Protein AF-A0A484YWX3-F1 (afdb_monomer_lite)

Secondary structure (DSSP, 8-state):
--------GGGG-EEEEETTEEEEEEEEEEE--EEEEEE--TT-SS-EEEEEEEPPPEEEEEEE----

Sequence (68 aa):
MAFFSSTDWRDRLRDASFRGVPFSVEDDEGTFGRRVQVHEYPNRDKPFTEDLGRATRRMTINAYLIGG

InterPro domains:
  IPR009826 DNA circulation, N-terminal [PF07157] (13-67)

pLDDT: mean 90.16, std 11.95, range [41.31, 97.31]

Organism: NCBI:txid69218

Radius of gyration: 22.16 Å; chains: 1; bounding box: 67×18×51 Å

Foldseek 3Di:
DDDPPPPDLVNQWDWDDDPRQIWTWSDKDKDWDWDWDWADDPPDPDIDIDTPGTDDMDMDTDIDHDDD

Structure (mmCIF, N/CA/C/O backbone):
data_AF-A0A484YWX3-F1
#
_entry.id   AF-A0A484YWX3-F1
#
loop_
_atom_site.group_PDB
_atom_site.id
_atom_site.type_symbol
_atom_site.label_atom_id
_atom_site.label_alt_id
_atom_site.label_comp_id
_atom_site.label_asym_id
_atom_site.label_entity_id
_atom_site.label_seq_id
_atom_site.pdbx_PDB_ins_code
_atom_site.Cartn_x
_atom_site.Cartn_y
_atom_site.Cartn_z
_atom_site.occupancy
_atom_site.B_iso_or_equiv
_atom_site.auth_seq_id
_atom_site.auth_comp_id
_atom_site.auth_asym_id
_atom_site.auth_atom_id
_atom_site.pdbx_PDB_model_num
ATOM 1 N N . MET A 1 1 ? 40.211 7.735 7.438 1.00 41.31 1 MET A N 1
ATOM 2 C CA . MET A 1 1 ? 39.435 8.181 6.262 1.00 41.31 1 MET A CA 1
ATOM 3 C C . MET A 1 1 ? 38.404 7.100 5.988 1.00 41.31 1 MET A C 1
ATOM 5 O O . MET A 1 1 ? 38.786 6.040 5.515 1.00 41.31 1 MET A O 1
ATOM 9 N N . ALA A 1 2 ? 37.155 7.285 6.416 1.00 49.31 2 ALA A N 1
ATOM 10 C CA . ALA A 1 2 ? 36.095 6.306 6.177 1.00 49.31 2 ALA A CA 1
ATOM 11 C C . ALA A 1 2 ? 35.384 6.667 4.867 1.00 49.31 2 ALA A C 1
ATOM 13 O O . ALA A 1 2 ? 34.853 7.768 4.744 1.00 49.31 2 ALA A O 1
ATOM 14 N N . PHE A 1 3 ? 35.406 5.761 3.890 1.00 58.12 3 PHE A N 1
ATOM 15 C CA . PHE A 1 3 ? 34.572 5.868 2.698 1.00 58.12 3 PHE A CA 1
ATOM 16 C C . PHE A 1 3 ? 33.167 5.408 3.080 1.00 58.12 3 PHE A C 1
ATOM 18 O O . PHE A 1 3 ? 32.922 4.214 3.238 1.00 58.12 3 PHE A O 1
ATOM 25 N N . PHE A 1 4 ? 32.246 6.348 3.269 1.00 62.16 4 PHE A N 1
ATOM 26 C CA . PHE A 1 4 ? 30.831 6.007 3.297 1.00 62.16 4 PHE A CA 1
ATOM 27 C C . PHE A 1 4 ? 30.442 5.598 1.875 1.00 62.16 4 PHE A C 1
ATOM 29 O O . PHE A 1 4 ? 30.289 6.450 1.003 1.00 62.16 4 PHE A O 1
ATOM 36 N N . SER A 1 5 ? 30.310 4.297 1.619 1.00 67.12 5 SER A N 1
ATOM 37 C CA . SER A 1 5 ? 29.502 3.853 0.488 1.00 67.12 5 SER A CA 1
ATOM 38 C C . SER A 1 5 ? 28.053 4.114 0.880 1.00 67.12 5 SER A C 1
ATOM 40 O O . SER A 1 5 ? 27.444 3.353 1.628 1.00 67.12 5 SER A O 1
ATOM 42 N N . SER A 1 6 ? 27.536 5.268 0.463 1.00 70.75 6 SER A N 1
ATOM 43 C CA . SER A 1 6 ? 26.095 5.469 0.421 1.00 70.75 6 SER A CA 1
ATOM 44 C C . SER A 1 6 ? 25.584 4.557 -0.684 1.00 70.75 6 SER A C 1
ATOM 46 O O . SER A 1 6 ? 25.965 4.757 -1.834 1.00 70.75 6 SER A O 1
ATOM 48 N N . THR A 1 7 ? 24.777 3.553 -0.342 1.00 79.44 7 THR A N 1
ATOM 49 C CA . THR A 1 7 ? 24.066 2.724 -1.324 1.00 79.44 7 THR A CA 1
ATOM 50 C C . THR A 1 7 ? 23.403 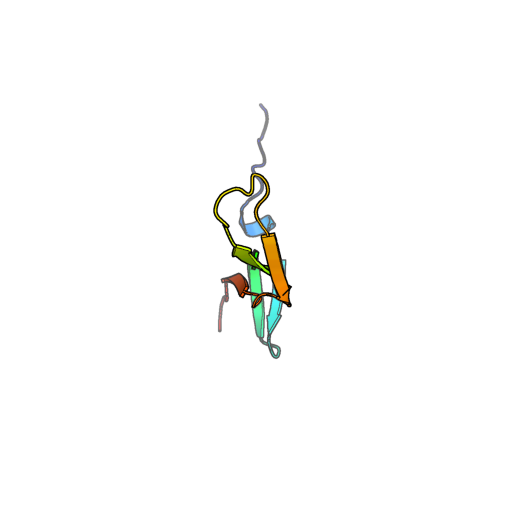3.646 -2.345 1.00 79.44 7 THR A C 1
ATOM 52 O O . THR A 1 7 ? 22.610 4.512 -1.952 1.00 79.44 7 THR A O 1
ATOM 55 N N . ASP A 1 8 ? 23.764 3.520 -3.625 1.00 88.31 8 ASP A N 1
ATOM 56 C CA . ASP A 1 8 ? 23.145 4.324 -4.675 1.00 88.31 8 ASP A CA 1
ATOM 57 C C . ASP A 1 8 ? 21.666 3.909 -4.759 1.00 88.31 8 ASP A C 1
ATOM 59 O O . ASP A 1 8 ? 21.291 2.768 -4.476 1.00 88.31 8 ASP A O 1
ATOM 63 N N . TRP A 1 9 ? 20.776 4.834 -5.104 1.00 86.94 9 TRP A N 1
ATOM 64 C CA . TRP A 1 9 ? 19.364 4.499 -5.281 1.00 86.94 9 TRP A CA 1
ATOM 65 C C . TRP A 1 9 ? 19.172 3.449 -6.380 1.00 86.94 9 TRP A C 1
ATOM 67 O O . TRP A 1 9 ? 18.273 2.619 -6.273 1.00 86.94 9 TRP A O 1
ATOM 77 N N . ARG A 1 10 ? 20.073 3.427 -7.368 1.00 89.38 10 ARG A N 1
ATOM 78 C CA . ARG A 1 10 ? 20.088 2.434 -8.448 1.00 89.38 10 ARG A CA 1
ATOM 79 C C . ARG A 1 10 ? 20.317 1.014 -7.945 1.00 89.38 10 ARG A C 1
ATOM 81 O O . ARG A 1 10 ? 19.701 0.091 -8.465 1.00 89.38 10 ARG A O 1
ATOM 88 N N . ASP A 1 11 ? 21.128 0.849 -6.902 1.00 90.88 11 ASP A N 1
ATOM 89 C CA . ASP A 1 11 ? 21.440 -0.464 -6.322 1.00 90.88 11 ASP A CA 1
ATOM 90 C C . ASP A 1 11 ? 20.233 -1.085 -5.600 1.00 90.88 11 ASP A C 1
ATOM 92 O O . ASP A 1 11 ? 20.240 -2.267 -5.262 1.00 90.88 11 ASP A O 1
ATOM 96 N N . ARG A 1 12 ? 19.192 -0.284 -5.337 1.00 91.75 12 ARG A N 1
ATOM 97 C CA . ARG A 1 12 ? 17.953 -0.712 -4.674 1.00 91.75 12 ARG A CA 1
ATOM 98 C C . ARG A 1 12 ? 16.842 -1.069 -5.660 1.00 91.75 12 ARG A C 1
ATOM 100 O O . ARG A 1 12 ? 15.787 -1.533 -5.228 1.00 91.75 12 ARG A O 1
ATOM 107 N N . LEU A 1 13 ? 17.062 -0.848 -6.957 1.00 95.19 13 LEU A N 1
ATOM 108 C CA . LEU A 1 13 ? 16.084 -1.175 -7.983 1.00 95.19 13 LEU A CA 1
ATOM 109 C C . LEU A 1 13 ? 15.894 -2.690 -8.089 1.00 95.19 13 LEU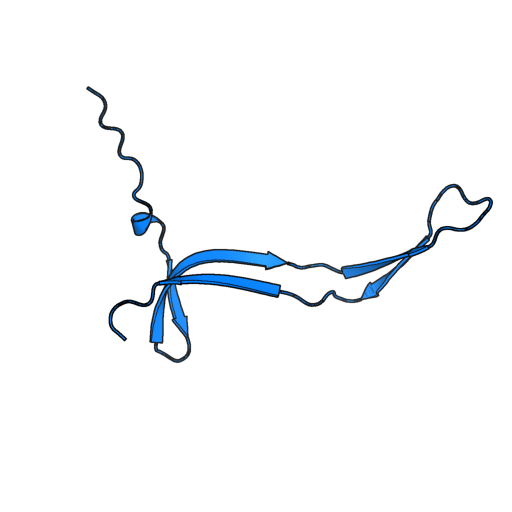 A C 1
ATOM 111 O O . LEU A 1 13 ? 16.837 -3.470 -7.970 1.00 95.19 13 LEU A O 1
ATOM 115 N N . ARG A 1 14 ? 14.651 -3.101 -8.330 1.00 96.06 14 ARG A N 1
ATOM 116 C CA . ARG A 1 14 ? 14.254 -4.506 -8.461 1.00 96.06 14 ARG A CA 1
ATOM 117 C C . ARG A 1 14 ? 13.850 -4.799 -9.898 1.00 96.06 14 ARG A C 1
ATOM 119 O O . ARG A 1 14 ? 13.067 -4.049 -10.476 1.00 96.06 14 ARG A O 1
ATOM 126 N N . ASP A 1 15 ? 14.335 -5.901 -10.452 1.00 95.31 15 ASP A N 1
ATOM 127 C CA . ASP A 1 15 ? 13.952 -6.331 -11.797 1.00 95.31 15 ASP A CA 1
ATOM 128 C C . ASP A 1 15 ? 12.494 -6.803 -11.836 1.00 95.31 15 ASP A C 1
ATOM 130 O O . ASP A 1 15 ? 12.037 -7.561 -10.975 1.00 95.31 15 ASP A O 1
ATOM 134 N N . ALA A 1 16 ? 11.759 -6.376 -12.862 1.00 95.44 16 ALA A N 1
ATOM 135 C CA . ALA A 1 16 ? 10.377 -6.768 -13.091 1.00 95.44 16 ALA A CA 1
ATOM 136 C C . ALA A 1 16 ? 10.054 -6.838 -14.589 1.00 95.44 16 ALA A C 1
ATOM 138 O O . ALA A 1 16 ? 10.790 -6.348 -15.445 1.00 95.44 16 ALA A O 1
ATOM 139 N N . SER A 1 17 ? 8.927 -7.468 -14.924 1.00 94.88 17 SER A N 1
ATOM 140 C CA . SER A 1 17 ? 8.395 -7.439 -16.285 1.00 94.88 17 SER A CA 1
ATOM 141 C C . SER A 1 17 ? 6.874 -7.523 -16.303 1.00 94.88 17 SER A C 1
ATOM 143 O O . SER A 1 17 ? 6.251 -8.115 -15.418 1.00 94.88 17 SER A O 1
ATOM 145 N N . PHE A 1 18 ? 6.264 -6.949 -17.340 1.00 92.50 18 PHE A N 1
ATOM 146 C CA . PHE A 1 18 ? 4.832 -7.064 -17.590 1.00 92.50 18 PHE A CA 1
ATOM 147 C C . PHE A 1 18 ? 4.589 -7.360 -19.063 1.00 92.50 18 PHE A C 1
ATOM 149 O O . PHE A 1 18 ? 5.026 -6.617 -19.939 1.00 92.50 18 PHE A O 1
ATOM 156 N N . ARG A 1 19 ? 3.905 -8.478 -19.339 1.00 95.06 19 ARG A N 1
ATOM 157 C CA . ARG A 1 19 ? 3.664 -8.975 -20.708 1.00 95.06 19 ARG A CA 1
ATOM 158 C C . ARG A 1 19 ? 4.945 -9.060 -21.557 1.00 95.06 19 ARG A C 1
ATOM 160 O O . ARG A 1 19 ? 4.915 -8.796 -22.752 1.00 95.06 19 ARG A O 1
ATOM 167 N N . GLY A 1 20 ? 6.061 -9.431 -20.927 1.00 94.56 20 GLY A N 1
ATOM 168 C CA . GLY A 1 20 ? 7.362 -9.586 -21.584 1.00 94.56 20 GLY A CA 1
ATOM 169 C C . GLY A 1 20 ? 8.187 -8.303 -21.719 1.00 94.56 20 GLY A C 1
ATOM 170 O O . GLY A 1 20 ? 9.329 -8.390 -22.152 1.00 94.56 20 GLY A O 1
ATOM 171 N N . VAL A 1 21 ? 7.665 -7.138 -21.323 1.00 94.50 21 VAL A N 1
ATOM 172 C CA . VAL A 1 21 ? 8.429 -5.880 -21.322 1.00 94.50 21 VAL A CA 1
ATOM 173 C C . VAL A 1 21 ? 9.139 -5.719 -19.971 1.00 94.50 21 VAL A C 1
ATOM 175 O O . VAL A 1 21 ? 8.440 -5.672 -18.952 1.00 94.50 21 VAL A O 1
ATOM 178 N N . PRO A 1 22 ? 10.485 -5.671 -19.928 1.00 95.00 22 PRO A N 1
ATOM 179 C CA . PRO A 1 22 ? 11.243 -5.511 -18.690 1.00 95.00 22 PRO A CA 1
ATOM 180 C C . PRO A 1 22 ? 11.257 -4.055 -18.206 1.00 95.00 22 PRO A C 1
ATOM 182 O O . PRO A 1 22 ? 11.265 -3.128 -19.013 1.00 95.00 22 PRO A O 1
ATOM 185 N N . PHE A 1 23 ? 11.285 -3.855 -16.890 1.00 95.94 23 PHE A N 1
ATOM 186 C CA . PHE A 1 23 ? 11.443 -2.551 -16.239 1.00 95.94 23 PHE A CA 1
ATOM 187 C C . PHE A 1 23 ? 12.040 -2.712 -14.834 1.00 95.94 23 PHE A C 1
ATOM 189 O O . PHE A 1 23 ? 12.027 -3.805 -14.267 1.00 95.94 23 PHE A O 1
ATOM 196 N N . SER A 1 24 ? 12.538 -1.616 -14.259 1.00 96.62 24 SER A N 1
ATOM 197 C CA . SER A 1 24 ? 13.140 -1.600 -12.921 1.00 96.62 24 SER A CA 1
ATOM 198 C C . SER A 1 24 ? 12.226 -0.889 -11.926 1.00 96.62 24 SER A C 1
ATOM 200 O O . SER A 1 24 ? 11.836 0.254 -12.153 1.00 96.62 24 SER A O 1
ATOM 202 N N . VAL A 1 25 ? 11.880 -1.548 -10.823 1.00 97.00 25 VAL A N 1
ATOM 203 C CA . VAL A 1 25 ? 10.994 -1.022 -9.775 1.00 97.00 25 VAL A CA 1
ATOM 204 C C . VAL A 1 25 ? 11.815 -0.369 -8.675 1.00 97.00 25 VAL A C 1
ATOM 206 O O . VAL A 1 25 ? 12.702 -1.003 -8.107 1.00 97.00 25 VAL A O 1
ATOM 209 N N . GLU A 1 26 ? 11.473 0.867 -8.331 1.00 96.12 26 GLU A N 1
ATOM 210 C CA . GLU A 1 26 ? 12.050 1.574 -7.189 1.00 96.12 26 GLU A CA 1
ATOM 211 C C . GLU A 1 26 ? 11.347 1.177 -5.894 1.00 96.12 26 GLU A C 1
ATOM 213 O O . GLU A 1 26 ? 11.960 0.625 -4.981 1.00 96.12 26 GLU A O 1
ATOM 218 N N . ASP A 1 27 ? 10.030 1.346 -5.854 1.00 95.81 27 ASP A N 1
ATOM 219 C CA . ASP A 1 27 ? 9.197 1.000 -4.713 1.00 95.81 27 ASP A CA 1
ATOM 220 C C . ASP A 1 27 ? 7.797 0.559 -5.163 1.00 95.81 27 ASP A C 1
ATOM 222 O O . ASP A 1 27 ? 7.385 0.739 -6.314 1.00 95.81 27 ASP A O 1
ATOM 226 N N . ASP A 1 28 ? 7.092 -0.089 -4.245 1.00 94.81 28 ASP A N 1
ATOM 227 C CA . ASP A 1 28 ? 5.688 -0.423 -4.397 1.00 94.81 28 ASP A CA 1
ATOM 228 C C . ASP A 1 28 ? 4.954 -0.188 -3.079 1.00 94.81 28 ASP A C 1
ATOM 230 O O . ASP A 1 28 ? 5.483 -0.429 -1.993 1.00 94.81 28 ASP A O 1
ATOM 234 N N . GLU A 1 29 ? 3.712 0.270 -3.187 1.00 95.94 29 GLU A N 1
ATOM 235 C CA . GLU A 1 29 ? 2.820 0.470 -2.055 1.00 95.94 29 GLU A CA 1
ATOM 236 C C . GLU A 1 29 ? 1.489 -0.235 -2.314 1.00 95.94 29 GLU A C 1
ATOM 238 O O . GLU A 1 29 ? 0.957 -0.235 -3.428 1.00 95.94 29 GLU A O 1
ATOM 243 N N . GLY A 1 30 ? 0.917 -0.825 -1.263 1.00 94.25 30 GLY A N 1
ATOM 244 C CA . GLY A 1 30 ? -0.390 -1.460 -1.319 1.00 94.25 30 GLY A CA 1
ATOM 245 C C . GLY A 1 30 ? -1.291 -1.061 -0.156 1.00 94.25 30 GLY A C 1
ATOM 246 O O . GLY A 1 30 ? -0.924 -1.200 1.008 1.00 94.25 30 GLY A O 1
ATOM 247 N N . THR A 1 31 ? -2.518 -0.640 -0.462 1.00 93.19 31 THR A N 1
ATOM 248 C CA . THR A 1 31 ? -3.581 -0.472 0.536 1.00 93.19 31 THR A CA 1
ATOM 249 C C . THR A 1 31 ? -4.467 -1.714 0.564 1.00 93.19 31 THR A C 1
ATOM 251 O O . THR A 1 31 ? -5.044 -2.114 -0.454 1.00 93.19 31 THR A O 1
ATOM 254 N N . PHE A 1 32 ? -4.619 -2.306 1.750 1.00 93.56 32 PHE A N 1
ATOM 255 C CA . PHE A 1 32 ? -5.422 -3.503 1.996 1.00 93.56 32 PHE A CA 1
ATOM 256 C C . PHE A 1 32 ? -6.299 -3.312 3.232 1.00 93.56 32 PHE A C 1
ATOM 258 O O . PHE A 1 32 ? -6.024 -2.466 4.075 1.00 93.56 32 PHE A O 1
ATOM 265 N N . GLY A 1 33 ? -7.340 -4.132 3.374 1.00 94.69 33 GLY A N 1
ATOM 266 C CA . GLY A 1 33 ? -8.128 -4.151 4.600 1.00 94.69 33 GLY A CA 1
ATOM 267 C C . GLY A 1 33 ? -9.555 -4.632 4.407 1.00 94.69 33 GLY A C 1
ATOM 268 O O . GLY A 1 33 ? -9.909 -5.253 3.396 1.00 94.69 33 GLY A O 1
ATOM 269 N N . ARG A 1 34 ? -10.370 -4.336 5.416 1.00 95.38 34 ARG A N 1
ATOM 270 C CA . ARG A 1 34 ? -11.812 -4.581 5.448 1.00 95.38 34 ARG A CA 1
ATOM 271 C C . ARG A 1 34 ? -12.528 -3.234 5.412 1.00 95.38 34 ARG A C 1
ATOM 273 O O . ARG A 1 34 ? -12.003 -2.238 5.904 1.00 95.38 34 ARG A O 1
ATOM 280 N N . ARG A 1 35 ? -13.703 -3.191 4.795 1.00 95.19 35 ARG A N 1
ATOM 281 C CA . ARG A 1 35 ? -14.561 -2.012 4.781 1.00 95.19 35 ARG A CA 1
ATOM 282 C C . ARG A 1 35 ? -15.397 -2.045 6.048 1.00 95.19 35 ARG A C 1
ATOM 284 O O . ARG A 1 35 ? -16.301 -2.862 6.169 1.00 95.19 35 ARG A O 1
ATOM 291 N N . VAL A 1 36 ? -15.053 -1.181 6.985 1.00 96.31 36 VAL A N 1
ATOM 292 C CA . VAL A 1 36 ? -15.662 -1.138 8.308 1.00 96.31 36 VAL A CA 1
ATOM 293 C C . VAL A 1 36 ? -16.511 0.122 8.426 1.00 96.31 36 VAL A C 1
ATOM 295 O O . VAL A 1 36 ? -16.029 1.214 8.136 1.00 96.31 36 VAL A O 1
ATOM 298 N N . GLN A 1 37 ? -17.763 -0.035 8.846 1.00 96.38 37 GLN A N 1
ATOM 299 C CA . GLN A 1 37 ? -18.678 1.057 9.166 1.00 96.38 37 GLN A CA 1
ATOM 300 C C . GLN A 1 37 ? -18.791 1.156 10.689 1.00 96.38 37 GLN A C 1
ATOM 302 O O . GLN A 1 37 ? -19.095 0.169 11.358 1.00 96.38 37 GLN A O 1
ATOM 307 N N . VAL A 1 38 ? -18.537 2.340 11.242 1.00 96.94 38 VAL A N 1
ATOM 308 C CA . VAL A 1 38 ? -18.696 2.598 12.677 1.00 96.94 38 VAL A CA 1
ATOM 309 C C . VAL A 1 38 ? -20.016 3.326 12.888 1.00 96.94 38 VAL A C 1
ATOM 311 O O . VAL A 1 38 ? -20.252 4.373 12.289 1.00 96.94 38 VAL A O 1
ATOM 314 N N . HIS A 1 39 ? -20.874 2.752 13.725 1.00 96.31 39 HIS A N 1
ATOM 315 C CA . HIS A 1 39 ? -22.165 3.313 14.101 1.00 96.31 39 HIS A CA 1
ATOM 316 C C . HIS A 1 39 ? -22.117 3.795 15.551 1.00 96.31 39 HIS A C 1
ATOM 318 O O . HIS A 1 39 ? -21.828 3.017 16.470 1.00 96.31 39 HIS A O 1
ATOM 324 N N . GLU A 1 40 ? -22.433 5.070 15.756 1.00 96.12 40 GLU A N 1
ATOM 325 C CA . GLU A 1 40 ? -22.605 5.670 17.079 1.00 96.12 40 GLU A CA 1
ATOM 326 C C . GLU A 1 40 ? -24.093 5.734 17.429 1.00 96.12 40 GLU A C 1
ATOM 328 O O . GLU A 1 40 ? -24.922 6.131 16.609 1.00 96.12 40 GLU A O 1
ATOM 333 N N . TYR A 1 41 ? -24.436 5.331 18.653 1.00 94.38 41 TYR A N 1
ATOM 334 C CA . TYR A 1 41 ? -25.814 5.322 19.138 1.00 94.38 41 TYR A CA 1
ATOM 335 C C . TYR A 1 41 ? -25.913 6.099 20.456 1.00 94.38 41 TYR A C 1
ATOM 337 O O . TYR A 1 41 ? -25.034 5.945 21.308 1.00 94.38 41 TYR A O 1
ATOM 345 N N . PRO A 1 42 ? -26.979 6.893 20.669 1.00 93.75 42 PRO A N 1
ATOM 346 C CA . PRO A 1 42 ? -27.212 7.563 21.945 1.00 93.75 42 PRO A CA 1
ATOM 347 C C . PRO A 1 42 ? -27.245 6.575 23.117 1.00 93.75 42 PRO A C 1
ATOM 349 O O . PRO A 1 42 ? -27.751 5.461 22.980 1.00 93.75 42 PRO A O 1
ATOM 352 N N . ASN A 1 43 ? -26.748 7.006 24.281 1.00 93.19 43 ASN A N 1
ATOM 353 C CA . ASN A 1 43 ? -26.689 6.210 25.516 1.00 93.19 43 ASN A CA 1
ATOM 354 C C . ASN A 1 43 ? -25.891 4.900 25.389 1.00 93.19 43 ASN A C 1
ATOM 356 O O . ASN A 1 43 ? -26.158 3.931 26.103 1.00 93.19 43 ASN A O 1
ATOM 360 N N . ARG A 1 44 ? -24.919 4.852 24.473 1.00 93.75 44 ARG A N 1
ATOM 361 C CA . ARG A 1 44 ? -24.029 3.708 24.300 1.00 93.75 44 ARG A CA 1
ATOM 362 C C . ARG A 1 44 ? -22.575 4.164 24.306 1.00 93.75 44 ARG A C 1
ATOM 364 O O . ARG A 1 44 ? -22.130 4.833 23.384 1.00 93.75 44 ARG A O 1
ATOM 371 N N . ASP A 1 45 ? -21.821 3.703 25.299 1.00 90.62 45 ASP A N 1
ATOM 372 C CA . ASP A 1 45 ? -20.409 4.083 25.455 1.00 90.62 45 ASP A CA 1
ATOM 373 C C . ASP A 1 45 ? -19.478 3.404 24.439 1.00 90.62 45 ASP A C 1
ATOM 375 O O . ASP A 1 45 ? -18.399 3.907 24.136 1.00 90.62 45 ASP A O 1
ATOM 379 N N . LYS A 1 46 ? -19.866 2.232 23.915 1.00 94.69 46 LYS A N 1
ATOM 380 C CA . LYS A 1 46 ? -19.068 1.471 22.940 1.00 94.69 46 LYS A CA 1
ATOM 381 C C . LYS A 1 46 ? -19.713 1.522 21.555 1.00 94.69 46 LYS A C 1
ATOM 383 O O . LYS A 1 46 ? -20.806 0.963 21.422 1.00 94.69 46 LYS A O 1
ATOM 388 N N . PRO A 1 47 ? -19.061 2.084 20.525 1.00 93.25 47 PRO A N 1
ATOM 389 C CA . PRO A 1 47 ? -19.614 2.115 19.174 1.00 93.25 47 PRO A CA 1
ATOM 390 C C . PRO A 1 47 ? -19.805 0.700 18.607 1.00 93.25 47 PRO A C 1
ATOM 392 O O . PRO A 1 47 ? -19.152 -0.258 19.035 1.00 93.25 47 PRO A O 1
ATOM 395 N N . PHE A 1 48 ? -20.736 0.550 17.662 1.00 95.25 48 PHE A N 1
ATOM 396 C CA . PHE A 1 48 ? -20.939 -0.706 16.942 1.00 95.25 48 PHE A CA 1
ATOM 397 C C . PHE A 1 48 ? -20.166 -0.688 15.630 1.00 95.25 48 PHE A C 1
ATOM 399 O O . PHE A 1 48 ? -20.362 0.186 14.790 1.00 95.25 48 PHE A O 1
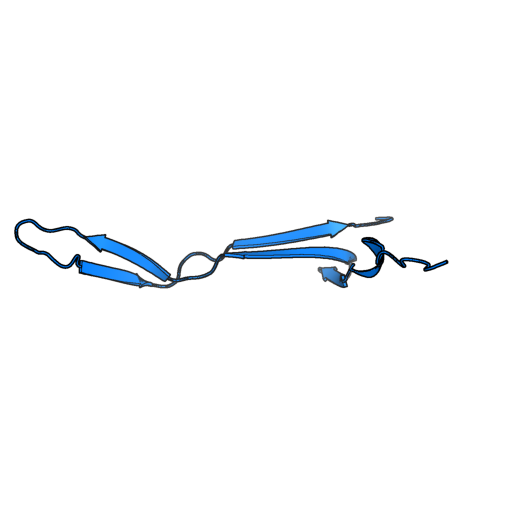ATOM 406 N N . THR A 1 49 ? -19.310 -1.684 15.456 1.00 96.19 49 THR A N 1
ATOM 407 C CA . THR A 1 49 ? -18.497 -1.846 14.258 1.00 96.19 49 THR A CA 1
ATOM 408 C C . THR A 1 49 ? -19.132 -2.900 13.362 1.00 96.19 49 THR A C 1
ATOM 410 O O . THR A 1 49 ? -19.131 -4.083 13.703 1.00 96.19 49 THR A O 1
ATOM 413 N N . GLU A 1 50 ? -1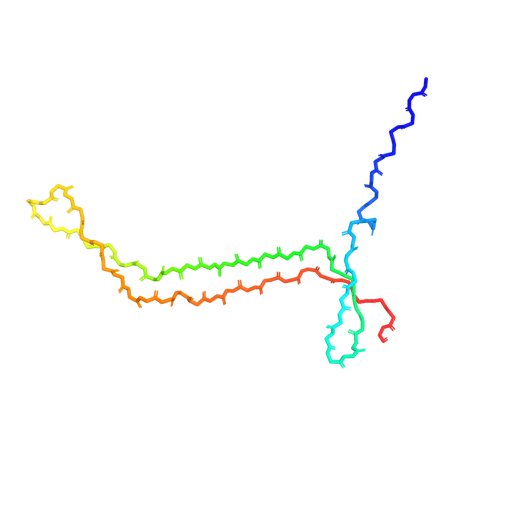9.662 -2.479 12.219 1.00 97.31 50 GLU A N 1
ATOM 414 C CA . GLU A 1 50 ? -20.192 -3.368 11.190 1.00 97.31 50 GLU A CA 1
ATOM 415 C C . GLU A 1 50 ? -19.129 -3.622 10.119 1.00 97.31 50 GLU A C 1
ATOM 417 O O . GLU A 1 50 ? -18.545 -2.696 9.549 1.00 97.31 50 GLU A O 1
ATOM 422 N N . ASP A 1 51 ? -18.872 -4.895 9.833 1.00 96.44 51 ASP A N 1
ATOM 423 C CA . ASP A 1 51 ? -17.915 -5.293 8.812 1.00 96.44 51 ASP A CA 1
ATOM 424 C C . ASP A 1 51 ? -18.616 -5.587 7.488 1.00 96.44 51 ASP A C 1
ATOM 426 O O . ASP A 1 51 ? -19.372 -6.549 7.362 1.00 96.44 51 ASP A O 1
ATOM 430 N N . LEU A 1 52 ? -18.335 -4.765 6.484 1.00 97.00 52 LEU A N 1
ATOM 431 C CA . LEU A 1 52 ? -18.970 -4.817 5.174 1.00 97.00 52 LEU A CA 1
ATOM 432 C C . LEU A 1 52 ? -18.115 -5.554 4.130 1.00 97.00 52 LEU A C 1
ATOM 434 O O . LEU A 1 52 ? -18.314 -5.384 2.919 1.00 97.00 52 LEU A O 1
ATOM 438 N N . GLY A 1 53 ? -17.150 -6.356 4.588 1.00 96.12 53 GLY A N 1
ATOM 439 C CA . GLY A 1 53 ? -16.338 -7.239 3.763 1.00 96.12 53 GLY A CA 1
ATOM 440 C C . GLY A 1 53 ? -14.992 -6.648 3.347 1.00 96.12 53 GLY A C 1
ATOM 441 O O . GLY A 1 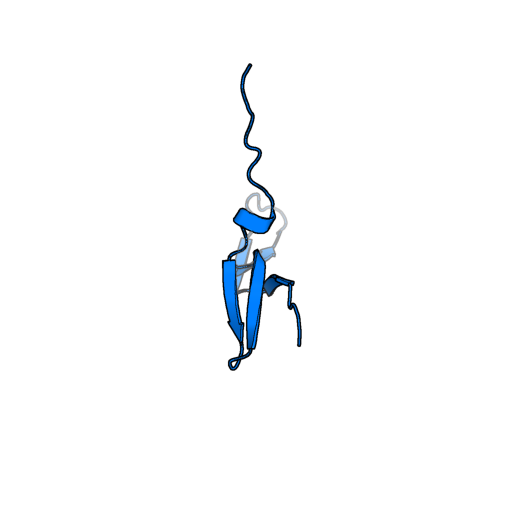53 ? -14.456 -5.724 3.952 1.00 96.12 53 GLY A O 1
ATOM 442 N N . ARG A 1 54 ? -14.379 -7.232 2.313 1.00 96.06 54 ARG A N 1
ATOM 443 C CA . ARG A 1 54 ? -13.037 -6.849 1.848 1.00 96.06 54 ARG A CA 1
ATOM 444 C C . ARG A 1 54 ? -13.061 -5.449 1.217 1.00 96.06 54 ARG A C 1
ATOM 446 O O . ARG A 1 54 ? -13.884 -5.185 0.346 1.00 96.06 54 ARG A O 1
ATOM 453 N N . ALA A 1 55 ? -12.132 -4.581 1.615 1.00 94.75 55 ALA A N 1
ATOM 454 C CA . ALA A 1 55 ? -11.937 -3.289 0.963 1.00 94.75 55 ALA A CA 1
ATOM 455 C C . ALA A 1 55 ? -11.289 -3.462 -0.421 1.00 94.75 55 ALA A C 1
ATOM 457 O O . ALA A 1 55 ? -10.514 -4.399 -0.646 1.00 94.75 55 ALA A O 1
ATOM 458 N N . THR A 1 56 ? -11.577 -2.538 -1.340 1.00 93.69 56 THR A N 1
ATOM 459 C CA . THR A 1 56 ? -10.880 -2.472 -2.630 1.00 93.69 56 THR A CA 1
ATOM 460 C C . THR A 1 56 ? -9.388 -2.304 -2.387 1.00 93.69 56 THR A C 1
ATOM 462 O O . THR A 1 56 ? -8.964 -1.400 -1.669 1.00 93.69 56 THR A O 1
ATOM 465 N N . ARG A 1 57 ? -8.592 -3.185 -2.991 1.00 93.81 57 ARG A N 1
ATOM 466 C CA . ARG A 1 57 ? -7.136 -3.113 -2.914 1.00 93.81 57 ARG A CA 1
ATOM 467 C C . ARG A 1 57 ? -6.637 -2.109 -3.936 1.00 93.81 57 ARG A C 1
ATOM 469 O O . ARG A 1 57 ? -7.073 -2.142 -5.085 1.00 93.81 57 ARG A O 1
ATOM 476 N N . ARG A 1 58 ? -5.710 -1.254 -3.525 1.00 93.19 58 ARG A N 1
ATOM 477 C CA . ARG A 1 58 ? -4.963 -0.383 -4.432 1.00 93.19 58 ARG A CA 1
ATOM 478 C C . ARG A 1 58 ? -3.500 -0.767 -4.341 1.00 93.19 58 ARG A C 1
ATOM 480 O O . ARG A 1 58 ? -3.007 -0.961 -3.239 1.00 93.19 58 ARG A O 1
ATOM 487 N N . MET A 1 59 ? -2.853 -0.899 -5.488 1.00 94.69 59 MET A N 1
ATOM 488 C CA . MET A 1 59 ? -1.420 -1.137 -5.600 1.00 94.69 59 MET A CA 1
ATOM 489 C C . MET A 1 59 ? -0.849 -0.043 -6.494 1.00 94.69 59 MET A C 1
ATOM 491 O O . MET A 1 59 ? -1.405 0.214 -7.564 1.00 94.69 59 MET A O 1
ATOM 495 N N . THR A 1 60 ? 0.226 0.586 -6.044 1.00 95.31 60 THR A N 1
ATOM 496 C CA . THR A 1 60 ? 0.991 1.587 -6.786 1.00 95.31 60 THR A CA 1
ATOM 497 C C . THR A 1 60 ? 2.403 1.049 -6.946 1.00 95.31 60 THR A C 1
ATOM 499 O O . THR A 1 60 ? 2.974 0.544 -5.986 1.00 95.31 60 THR A O 1
ATOM 502 N N . ILE A 1 61 ? 2.949 1.123 -8.157 1.00 95.62 61 ILE A N 1
ATOM 503 C CA . ILE A 1 61 ? 4.313 0.687 -8.463 1.00 95.62 61 ILE A CA 1
ATOM 504 C C . ILE A 1 61 ? 5.026 1.873 -9.102 1.00 95.62 61 ILE A C 1
ATOM 506 O O . ILE A 1 61 ? 4.575 2.362 -10.140 1.00 95.62 61 ILE A O 1
ATOM 510 N N . ASN A 1 62 ? 6.129 2.308 -8.498 1.00 96.31 62 ASN A N 1
ATOM 511 C CA . ASN A 1 62 ? 7.012 3.318 -9.067 1.00 96.31 62 ASN A CA 1
ATOM 512 C C . ASN A 1 62 ? 8.153 2.604 -9.793 1.00 96.31 62 ASN A C 1
ATOM 514 O O . ASN A 1 62 ? 8.881 1.800 -9.205 1.00 96.31 62 ASN A O 1
ATOM 518 N 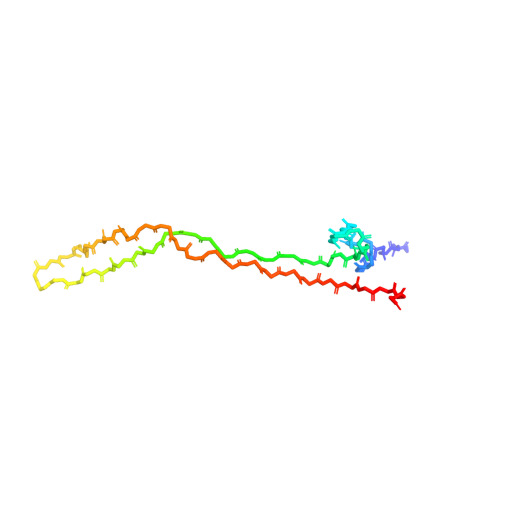N . ALA A 1 63 ? 8.276 2.842 -11.097 1.00 96.19 63 ALA A N 1
ATOM 519 C CA . ALA A 1 63 ? 9.200 2.103 -11.943 1.00 96.19 63 ALA A CA 1
ATOM 520 C C . ALA A 1 63 ? 9.771 2.950 -13.082 1.00 96.19 63 ALA A C 1
ATOM 522 O O . ALA A 1 63 ? 9.148 3.899 -13.558 1.00 96.19 63 ALA A O 1
ATOM 523 N N . TYR A 1 64 ? 10.940 2.529 -13.556 1.00 95.06 64 TYR A N 1
ATOM 524 C CA . TYR A 1 64 ? 11.648 3.094 -14.692 1.00 95.06 64 TYR A CA 1
ATOM 525 C C . TYR A 1 64 ? 11.644 2.108 -15.857 1.00 95.06 64 TYR A C 1
ATOM 527 O O . TYR A 1 64 ? 12.042 0.950 -15.714 1.00 95.06 64 TYR A O 1
ATOM 535 N N . LEU A 1 65 ? 11.243 2.594 -17.029 1.00 94.62 65 LEU A N 1
ATOM 536 C CA . LEU A 1 65 ? 11.436 1.913 -18.304 1.00 94.62 65 LEU A CA 1
ATOM 537 C C . LEU A 1 65 ? 12.521 2.663 -19.080 1.00 94.62 65 LEU A C 1
ATOM 539 O O . LEU A 1 65 ? 12.392 3.864 -19.313 1.00 94.62 65 LEU A O 1
ATOM 543 N N . ILE A 1 66 ? 13.588 1.969 -19.472 1.00 85.62 66 ILE A N 1
ATOM 544 C CA . ILE A 1 66 ? 14.705 2.556 -20.219 1.00 85.62 66 ILE A CA 1
ATOM 545 C C . ILE A 1 66 ? 14.773 1.878 -21.587 1.00 85.62 66 ILE A C 1
ATOM 547 O O . ILE A 1 66 ? 14.906 0.661 -21.655 1.00 85.62 66 ILE A O 1
ATOM 551 N N . GLY A 1 67 ? 14.718 2.669 -22.663 1.00 72.31 67 GLY A N 1
ATOM 552 C CA . GLY A 1 67 ? 14.918 2.175 -24.032 1.00 72.31 67 GLY A CA 1
ATOM 553 C C . GLY A 1 67 ? 13.769 1.327 -24.587 1.00 72.31 67 GLY A C 1
ATOM 554 O O . GLY A 1 67 ? 14.025 0.254 -25.129 1.00 72.31 67 GLY A O 1
ATOM 555 N N . GLY A 1 68 ? 12.528 1.798 -24.429 1.00 57.16 68 GLY A N 1
ATOM 556 C CA . GLY A 1 68 ? 11.359 1.250 -25.131 1.00 57.16 68 GLY A CA 1
ATOM 557 C C . GLY A 1 68 ? 11.290 1.648 -26.601 1.00 57.16 68 GLY A C 1
ATOM 558 O O . GLY A 1 68 ? 11.901 2.680 -26.964 1.00 57.16 68 GLY A O 1
#